Protein AF-A0A835CLE8-F1 (afdb_monomer)

Secondary structure (DSSP, 8-state):
---TTSTT-S----BTEEEEEGGGTEEEEE-GGGTT--EEEE--SPPSS-SSPPP-EEETTEEEETT-EEE-TT-SEEEEEEEEEEETTEEEEEEEEEEPPP--S-----------------------

Foldseek 3Di:
DADPPFPCPPPDADAPGWDADPQRQKIWHAHVVVVRDIAIDGGPDCGDLDNDAAAQAADPVDPAGRRDWDDDVPAQKIWGWHWHHDDPRDTDIHIDIDGHDPPPPDDPDDPPDDDDDDDDDDDDDDDD

Sequence (128 aa):
MVKNVSLDYPLLVPNGTYIYTANGCVRCKCDATNNLILQCEPSKLKPTNWSTCPSMQCNSSSIMYIGNNTTTSGSHNVTVCAYAGYATQTIFTTLVTQPIPPVISGRTHDDAGKDSSMKARGGFGSLW

Mean predicted aligned error: 12.7 Å

Solvent-accessible surface area (backbone atoms only — not comparable to full-atom values): 8080 Å² total; per-residue (Å²): 112,61,38,82,87,18,77,60,50,84,76,79,64,58,76,79,38,71,50,68,40,71,57,38,29,31,33,37,32,15,30,70,94,55,78,59,46,76,47,36,33,72,40,94,51,79,36,80,84,42,98,62,73,56,69,55,57,46,41,98,92,44,99,39,30,42,58,41,71,48,66,53,90,96,51,63,40,34,39,31,24,37,60,22,39,24,53,100,81,42,55,40,52,37,76,45,77,42,72,50,75,79,78,69,86,76,70,92,73,87,81,88,73,85,82,84,89,86,92,85,79,84,88,82,89,76,93,132

Radius of gyration: 23.95 Å; Cα contacts (8 Å, |Δi|>4): 216; chains: 1; bounding box: 42×52×77 Å

Structure (mmCIF, N/CA/C/O backbone):
data_AF-A0A835CLE8-F1
#
_entry.id   AF-A0A835CLE8-F1
#
loop_
_atom_site.group_PDB
_atom_site.id
_atom_site.type_symbol
_atom_site.label_atom_id
_atom_site.label_alt_id
_atom_site.label_comp_id
_atom_site.label_asym_id
_atom_site.label_entity_id
_atom_site.label_seq_id
_atom_site.pdbx_PDB_ins_code
_atom_site.Cartn_x
_atom_site.Cartn_y
_atom_site.Cartn_z
_atom_site.occupancy
_atom_site.B_iso_or_equiv
_atom_site.auth_seq_id
_atom_site.auth_comp_id
_atom_site.auth_asym_id
_atom_site.auth_atom_id
_atom_site.pdbx_PDB_model_num
ATOM 1 N N . MET A 1 1 ? 2.707 -6.061 -1.718 1.00 75.31 1 MET A N 1
ATOM 2 C CA . MET A 1 1 ? 1.466 -6.846 -1.916 1.00 75.31 1 MET A CA 1
ATOM 3 C C . MET A 1 1 ? 0.558 -6.641 -0.714 1.00 75.31 1 MET A C 1
ATOM 5 O O . MET A 1 1 ? 1.080 -6.359 0.361 1.00 75.31 1 MET A O 1
ATOM 9 N N . VAL A 1 2 ? -0.756 -6.803 -0.875 1.00 87.69 2 VAL A N 1
ATOM 10 C CA . VAL A 1 2 ? -1.715 -6.742 0.241 1.00 87.69 2 VAL A CA 1
ATOM 11 C C . VAL A 1 2 ? -1.702 -8.059 1.023 1.00 87.69 2 VAL A C 1
ATOM 13 O O . VAL A 1 2 ? -1.668 -9.135 0.424 1.00 87.69 2 VAL A O 1
ATOM 16 N N . LYS A 1 3 ? -1.681 -7.978 2.358 1.00 90.50 3 LYS A N 1
ATOM 17 C CA . LYS A 1 3 ? -1.684 -9.141 3.257 1.00 90.50 3 LYS A CA 1
ATOM 18 C C . LYS A 1 3 ? -3.026 -9.874 3.185 1.00 90.50 3 LYS A C 1
ATOM 20 O O . LYS A 1 3 ? -4.064 -9.235 3.084 1.00 90.50 3 LYS A O 1
ATOM 25 N N . ASN A 1 4 ? -3.018 -11.197 3.330 1.00 91.88 4 ASN A N 1
ATOM 26 C CA . ASN A 1 4 ? -4.235 -12.024 3.338 1.00 91.88 4 ASN A CA 1
ATOM 27 C C . ASN A 1 4 ? -5.172 -11.771 4.532 1.00 91.88 4 ASN A C 1
ATOM 29 O O . ASN A 1 4 ? -6.359 -12.051 4.449 1.00 91.88 4 ASN A O 1
ATOM 33 N N . VAL A 1 5 ? -4.645 -11.225 5.629 1.00 91.44 5 VAL A N 1
ATOM 34 C CA . VAL A 1 5 ? -5.426 -10.797 6.804 1.00 91.44 5 VAL A CA 1
ATOM 35 C C . VAL A 1 5 ? -6.110 -9.442 6.609 1.00 91.44 5 VAL A C 1
ATOM 37 O O . VAL A 1 5 ? -6.761 -8.939 7.521 1.00 91.44 5 VAL A O 1
ATOM 40 N N . SER A 1 6 ? -5.900 -8.810 5.455 1.00 94.12 6 SER A N 1
ATOM 41 C CA . SER A 1 6 ? -6.507 -7.531 5.134 1.00 94.12 6 SER A CA 1
ATOM 42 C C . SER A 1 6 ? -7.978 -7.687 4.766 1.00 94.12 6 SER A C 1
ATOM 44 O O . SER A 1 6 ? -8.354 -8.643 4.092 1.00 94.12 6 SER A O 1
ATOM 46 N N . LEU A 1 7 ? -8.798 -6.704 5.136 1.00 93.12 7 LEU A N 1
ATOM 47 C CA . LEU A 1 7 ? -10.224 -6.679 4.796 1.00 93.12 7 LEU A CA 1
ATOM 48 C C . LEU A 1 7 ? -10.492 -6.461 3.300 1.00 93.12 7 LEU A C 1
ATOM 50 O O . LEU A 1 7 ? -11.572 -6.785 2.822 1.00 93.12 7 LEU A O 1
ATOM 54 N N . ASP A 1 8 ? -9.519 -5.931 2.562 1.00 93.38 8 ASP A N 1
ATOM 55 C CA . ASP A 1 8 ? -9.566 -5.768 1.106 1.00 93.38 8 ASP A CA 1
ATOM 56 C C . ASP A 1 8 ? -8.745 -6.810 0.340 1.00 93.38 8 ASP A C 1
ATOM 58 O O . ASP A 1 8 ? -8.423 -6.606 -0.830 1.00 93.38 8 ASP A O 1
ATOM 62 N N . TYR A 1 9 ? -8.381 -7.923 0.977 1.00 92.56 9 TYR A N 1
ATOM 63 C CA . TYR A 1 9 ? -7.724 -9.015 0.276 1.00 92.56 9 TYR A CA 1
ATOM 64 C C . TYR A 1 9 ? -8.735 -9.873 -0.513 1.0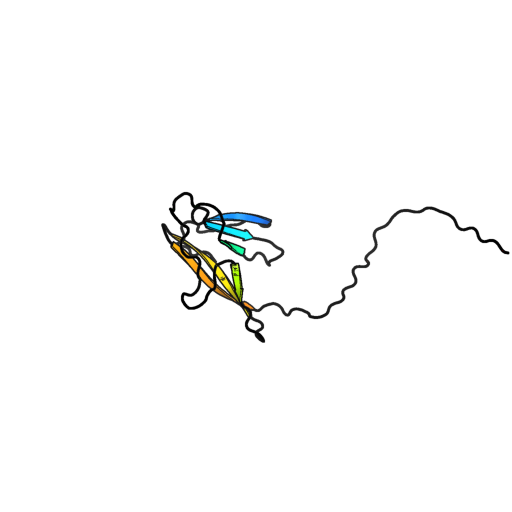0 92.56 9 TYR A C 1
ATOM 66 O O . TYR A 1 9 ? -9.741 -10.290 0.061 1.00 92.56 9 TYR A O 1
ATOM 74 N N . PRO A 1 10 ? -8.445 -10.243 -1.779 1.00 90.56 10 PRO A N 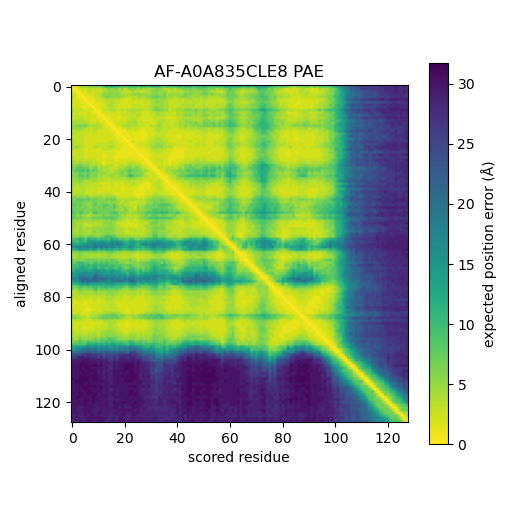1
ATOM 75 C CA . PRO A 1 10 ? -7.348 -9.769 -2.625 1.00 90.56 10 PRO A CA 1
ATOM 76 C C . PRO A 1 10 ? -7.669 -8.415 -3.281 1.00 90.56 10 PRO A C 1
ATOM 78 O O . PRO A 1 10 ? -8.687 -8.261 -3.955 1.00 90.56 10 PRO A O 1
ATOM 81 N N . LEU A 1 11 ? -6.754 -7.450 -3.154 1.00 90.00 11 LEU A N 1
ATOM 82 C CA . LEU A 1 11 ? -6.924 -6.131 -3.761 1.00 90.00 11 LEU A CA 1
ATOM 83 C C . LEU A 1 11 ? -6.541 -6.183 -5.242 1.00 90.00 11 LEU A C 1
ATOM 85 O O . LEU A 1 11 ? -5.357 -6.253 -5.579 1.00 90.00 11 LEU A O 1
ATOM 89 N N . LEU A 1 12 ? -7.540 -6.137 -6.121 1.00 90.38 12 LEU A N 1
ATOM 90 C CA . LEU A 1 12 ? -7.357 -6.159 -7.571 1.00 90.38 12 LEU A CA 1
ATOM 91 C C . LEU A 1 12 ? -7.727 -4.803 -8.170 1.00 90.38 12 LEU A C 1
ATOM 93 O O . LEU A 1 12 ? -8.835 -4.308 -7.973 1.00 90.38 12 LEU A O 1
ATOM 97 N N . VAL A 1 13 ? -6.797 -4.214 -8.923 1.00 90.88 13 VAL A N 1
ATOM 98 C CA . VAL A 1 13 ? -7.003 -2.938 -9.620 1.00 90.88 13 VAL A CA 1
ATOM 99 C C . VAL A 1 13 ? -6.768 -3.149 -11.109 1.00 90.88 13 VAL A C 1
ATOM 101 O O . VAL A 1 13 ? -5.645 -3.487 -11.493 1.00 90.88 13 VAL A O 1
ATOM 104 N N . PRO A 1 14 ? -7.796 -2.967 -11.955 1.00 90.44 14 PRO A N 1
ATOM 105 C CA . PRO A 1 14 ? -7.630 -3.027 -13.399 1.00 90.44 14 PRO A CA 1
ATOM 106 C C . PRO A 1 14 ? -6.606 -2.003 -13.903 1.00 90.44 14 PRO A C 1
ATOM 108 O O . PRO A 1 14 ? -6.491 -0.897 -13.366 1.00 90.44 14 PRO A O 1
ATOM 111 N N . ASN A 1 15 ? -5.889 -2.356 -14.968 1.00 91.19 15 ASN A N 1
ATOM 112 C CA . ASN A 1 15 ? -4.921 -1.468 -15.609 1.00 91.19 15 ASN A CA 1
ATOM 113 C C . ASN A 1 15 ? -5.577 -0.146 -16.054 1.00 91.19 15 ASN A C 1
ATOM 115 O O . ASN A 1 15 ? -6.653 -0.154 -16.650 1.00 91.19 15 ASN A O 1
ATOM 119 N N . GLY A 1 16 ? -4.928 0.980 -15.761 1.00 87.75 16 GLY A N 1
ATOM 120 C CA . GLY A 1 16 ? -5.391 2.328 -16.093 1.00 87.75 16 GLY A CA 1
ATOM 121 C C . GLY A 1 16 ? -6.492 2.860 -15.173 1.00 87.75 16 GLY A C 1
ATOM 122 O O . GLY A 1 16 ? -6.981 3.968 -15.381 1.00 87.75 16 GLY A O 1
ATOM 123 N N . THR A 1 17 ? -6.886 2.102 -14.146 1.00 91.81 17 THR A N 1
ATOM 124 C CA . THR A 1 17 ? -7.933 2.506 -13.198 1.00 91.81 17 THR A CA 1
ATOM 125 C C . THR A 1 17 ? -7.374 2.748 -11.801 1.00 91.81 17 THR A C 1
ATOM 127 O O . THR A 1 17 ? -6.217 2.443 -11.493 1.00 91.81 17 THR A O 1
ATOM 130 N N . TYR A 1 18 ? -8.211 3.332 -10.946 1.00 93.19 18 TYR A N 1
ATOM 131 C CA . TYR A 1 18 ? -7.917 3.524 -9.537 1.00 93.19 18 TYR A CA 1
ATOM 132 C C . TYR A 1 18 ? -9.101 3.088 -8.682 1.00 93.19 18 TYR A C 1
ATOM 134 O O . TYR A 1 18 ? -10.252 3.146 -9.111 1.00 93.19 18 TYR A O 1
AT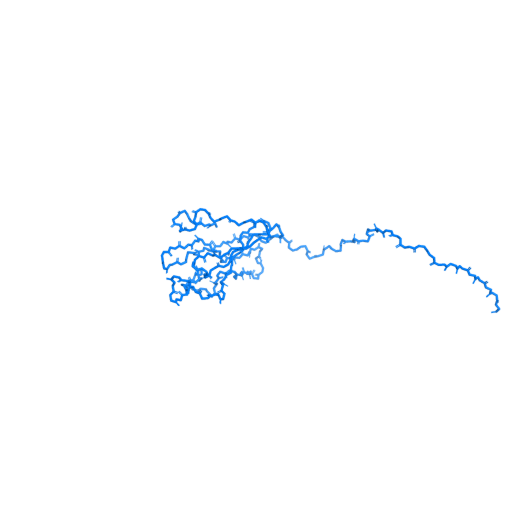OM 142 N N . ILE A 1 19 ? -8.805 2.708 -7.448 1.00 94.62 19 ILE A N 1
ATOM 143 C CA . ILE A 1 19 ? -9.793 2.371 -6.429 1.00 94.62 19 ILE A CA 1
ATOM 144 C C . ILE A 1 19 ? -9.462 3.091 -5.128 1.00 94.62 19 ILE A C 1
ATOM 146 O O . ILE A 1 19 ? -8.308 3.449 -4.872 1.00 94.62 19 ILE A O 1
ATOM 150 N N . TYR A 1 20 ? -10.478 3.262 -4.292 1.00 94.00 20 TYR A N 1
ATOM 151 C CA . TYR A 1 20 ? -10.312 3.707 -2.918 1.00 94.00 20 TYR A CA 1
ATOM 152 C C . TYR A 1 20 ? -10.499 2.522 -1.975 1.00 94.00 20 TYR A C 1
ATOM 154 O O . TYR A 1 20 ? -11.502 1.820 -2.051 1.00 94.00 20 TYR A O 1
ATOM 162 N N . THR A 1 21 ? -9.538 2.318 -1.081 1.00 93.31 21 THR A N 1
ATOM 163 C CA . THR A 1 21 ? -9.574 1.298 -0.027 1.00 93.31 21 THR A CA 1
ATOM 164 C C . THR A 1 21 ? -9.387 1.953 1.347 1.00 93.31 21 THR A C 1
ATOM 166 O O . THR A 1 21 ? -9.300 3.182 1.451 1.00 93.31 21 THR A O 1
ATOM 169 N N . ALA A 1 22 ? -9.373 1.156 2.418 1.00 94.00 22 ALA A N 1
ATOM 170 C CA . ALA A 1 22 ? -9.240 1.613 3.797 1.00 94.00 22 ALA A CA 1
ATOM 171 C C . ALA A 1 22 ? -10.264 2.712 4.133 1.00 94.00 22 ALA A C 1
ATOM 173 O O . ALA A 1 22 ? -9.903 3.816 4.534 1.00 94.00 22 ALA A O 1
ATOM 174 N N . ASN A 1 23 ? -11.550 2.434 3.884 1.00 92.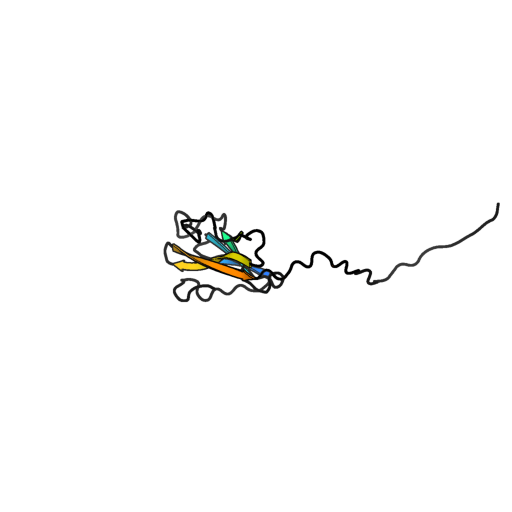69 23 ASN A N 1
ATOM 175 C CA . ASN A 1 23 ? -12.663 3.374 4.093 1.00 92.69 23 ASN A CA 1
ATOM 176 C C . ASN A 1 23 ? -12.502 4.722 3.377 1.00 92.69 23 ASN A C 1
ATOM 178 O O . ASN A 1 23 ? -12.951 5.756 3.869 1.00 92.69 23 ASN A O 1
ATOM 182 N N . GLY A 1 24 ? -11.845 4.708 2.219 1.00 92.94 24 GLY A N 1
ATOM 183 C CA . GLY A 1 24 ? -11.604 5.899 1.424 1.00 92.94 24 GLY A CA 1
ATOM 184 C C . GLY A 1 24 ? -10.267 6.570 1.703 1.00 92.94 24 GLY A C 1
ATOM 185 O O . GLY A 1 24 ? -9.944 7.499 0.982 1.00 92.94 24 GLY A O 1
ATOM 186 N N . CYS A 1 25 ? -9.475 6.123 2.680 1.00 93.50 25 CYS A N 1
ATOM 187 C CA . CYS A 1 25 ? -8.223 6.775 3.074 1.00 93.50 25 CYS A CA 1
ATOM 188 C C . CYS A 1 25 ? -7.045 6.526 2.139 1.00 93.50 25 CYS A C 1
ATOM 190 O O . CYS A 1 25 ? -6.108 7.318 2.129 1.00 93.50 25 CYS A O 1
ATOM 192 N N . VAL A 1 26 ? -7.054 5.442 1.368 1.00 93.81 26 VAL A N 1
ATOM 193 C CA . VAL A 1 26 ? -5.952 5.105 0.460 1.00 93.81 26 VAL A CA 1
ATOM 194 C C . VAL A 1 26 ? -6.504 4.991 -0.947 1.00 93.81 26 VAL A C 1
ATOM 196 O O . VAL A 1 26 ? -7.506 4.315 -1.170 1.00 93.81 26 VAL A O 1
ATOM 199 N N . ARG A 1 27 ? -5.845 5.644 -1.901 1.00 93.94 27 ARG A N 1
ATOM 200 C CA . ARG A 1 27 ? -6.124 5.496 -3.326 1.00 93.94 27 ARG A CA 1
ATOM 201 C C . ARG A 1 27 ? -5.033 4.643 -3.943 1.00 93.94 27 ARG A C 1
ATOM 203 O O . ARG A 1 27 ? -3.864 4.986 -3.826 1.00 93.94 27 ARG A O 1
ATOM 210 N N . CYS A 1 28 ? -5.411 3.566 -4.614 1.00 92.94 28 CYS A N 1
ATOM 211 C CA . CYS A 1 28 ? -4.478 2.702 -5.325 1.00 92.94 28 CYS A CA 1
ATOM 212 C C . CYS A 1 28 ? -4.804 2.695 -6.815 1.00 92.94 28 CYS A C 1
ATOM 214 O O . CYS A 1 28 ? -5.970 2.606 -7.192 1.00 92.94 28 CYS A O 1
ATOM 216 N N . LYS A 1 29 ? -3.776 2.772 -7.657 1.00 92.25 29 LYS A N 1
ATOM 217 C CA . LYS A 1 29 ? -3.859 2.663 -9.113 1.00 92.25 29 LYS A CA 1
ATOM 218 C C . LYS A 1 29 ? -2.903 1.592 -9.618 1.00 92.25 29 LYS A C 1
ATOM 220 O O . LYS A 1 29 ? -1.850 1.363 -9.024 1.00 92.25 29 LYS A O 1
ATOM 225 N N . CYS A 1 30 ? -3.254 0.968 -10.728 1.00 89.31 30 CYS A N 1
ATOM 226 C CA . CYS A 1 30 ? -2.373 0.055 -11.444 1.00 89.31 30 CYS A CA 1
ATOM 227 C C . CYS A 1 30 ? -2.250 0.544 -12.885 1.00 89.31 30 CYS A C 1
ATOM 229 O O . CYS A 1 30 ? -3.262 0.832 -13.518 1.00 89.31 30 CYS A O 1
ATOM 231 N N . ASP A 1 31 ? -1.024 0.675 -13.385 1.00 86.50 31 ASP A N 1
ATOM 232 C CA . ASP A 1 31 ? -0.748 1.208 -14.719 1.00 86.50 31 ASP A CA 1
ATOM 233 C C . ASP A 1 31 ? 0.370 0.396 -15.385 1.00 86.50 31 ASP A C 1
ATOM 235 O O . ASP A 1 31 ? 1.418 0.148 -14.777 1.00 86.50 31 ASP A O 1
ATOM 239 N N . ALA A 1 32 ? 0.159 -0.010 -16.637 1.00 83.75 32 ALA A N 1
ATOM 240 C CA . ALA A 1 32 ? 1.154 -0.708 -17.449 1.00 83.75 32 ALA A CA 1
ATOM 241 C C . ALA A 1 32 ? 2.447 0.103 -17.626 1.00 83.75 32 ALA A C 1
ATOM 243 O O . ALA A 1 32 ? 3.529 -0.477 -17.676 1.00 83.75 32 ALA A O 1
ATOM 244 N N . THR A 1 33 ? 2.357 1.433 -17.618 1.00 83.06 33 THR A N 1
ATOM 245 C CA . THR A 1 33 ? 3.507 2.349 -17.689 1.00 83.06 33 THR A CA 1
ATOM 246 C C . THR A 1 33 ? 4.427 2.223 -16.467 1.00 83.06 33 THR A C 1
ATOM 248 O O . THR A 1 33 ? 5.598 2.580 -16.526 1.00 83.06 33 THR A O 1
ATOM 251 N N . ASN A 1 34 ? 3.919 1.693 -15.348 1.00 75.25 34 ASN A N 1
ATOM 252 C CA . ASN A 1 34 ? 4.669 1.439 -14.114 1.00 75.25 34 ASN A CA 1
ATOM 253 C C . ASN A 1 34 ? 4.828 -0.065 -13.833 1.00 75.25 34 ASN A C 1
ATOM 255 O O . ASN A 1 34 ? 4.732 -0.503 -12.687 1.00 75.25 34 ASN A O 1
ATOM 259 N N . ASN A 1 35 ? 5.065 -0.869 -14.875 1.00 79.31 35 ASN A N 1
ATOM 260 C CA . ASN A 1 35 ? 5.317 -2.313 -14.763 1.00 79.31 35 ASN A CA 1
ATOM 261 C C . ASN A 1 35 ? 4.195 -3.087 -14.046 1.00 79.31 35 ASN A C 1
ATOM 263 O O . ASN A 1 35 ? 4.463 -4.098 -13.400 1.00 79.31 35 ASN A O 1
ATOM 267 N N . LEU A 1 36 ? 2.948 -2.598 -14.114 1.00 82.56 36 LEU A N 1
ATOM 268 C CA . LEU A 1 36 ? 1.797 -3.175 -13.404 1.00 82.56 36 LEU A CA 1
ATOM 269 C C . LEU A 1 36 ? 1.998 -3.254 -11.877 1.00 82.56 36 LEU A C 1
ATOM 271 O O . LEU A 1 36 ? 1.366 -4.058 -11.189 1.00 82.56 36 LEU A O 1
ATOM 275 N N . ILE A 1 37 ? 2.872 -2.407 -11.328 1.00 82.06 37 ILE A N 1
ATOM 276 C CA . ILE A 1 37 ? 3.066 -2.281 -9.887 1.00 82.06 37 ILE A CA 1
ATOM 277 C C . ILE A 1 37 ? 1.946 -1.407 -9.334 1.00 82.06 37 ILE A C 1
ATOM 279 O O . ILE A 1 37 ? 1.722 -0.288 -9.796 1.00 82.06 37 ILE A O 1
ATOM 283 N N . LEU A 1 38 ? 1.272 -1.907 -8.300 1.00 87.25 38 LEU A N 1
ATOM 284 C CA . LEU A 1 38 ? 0.237 -1.163 -7.598 1.00 87.25 38 LEU A CA 1
ATOM 285 C C . LEU A 1 38 ? 0.842 0.074 -6.916 1.00 87.25 38 LEU A C 1
ATOM 287 O O . LEU A 1 38 ? 1.633 -0.044 -5.980 1.00 87.25 38 LEU A O 1
ATOM 291 N N . GLN A 1 39 ? 0.449 1.256 -7.379 1.00 87.94 39 GLN A N 1
ATOM 292 C CA . GLN A 1 39 ? 0.855 2.542 -6.822 1.00 87.94 39 GLN A CA 1
ATOM 293 C C . GLN A 1 39 ? -0.251 3.043 -5.904 1.00 87.94 39 GLN A C 1
ATOM 295 O O . GLN A 1 39 ? -1.364 3.288 -6.365 1.00 87.94 39 GLN A O 1
ATOM 300 N N . CYS A 1 40 ? 0.048 3.207 -4.621 1.00 92.50 40 CYS A N 1
ATOM 301 C CA . CYS A 1 40 ? -0.914 3.715 -3.652 1.00 92.50 40 CYS A CA 1
ATOM 302 C C . CYS A 1 40 ? -0.444 5.043 -3.066 1.00 92.50 40 CYS A C 1
ATOM 304 O O . CYS A 1 40 ? 0.752 5.259 -2.889 1.00 92.50 40 CYS A O 1
ATOM 306 N N . GLU A 1 41 ? -1.399 5.905 -2.739 1.00 92.00 41 GLU A N 1
ATOM 307 C CA . GLU A 1 41 ? -1.195 7.218 -2.132 1.00 92.00 41 GLU A CA 1
ATOM 308 C C . GLU A 1 41 ? -2.289 7.493 -1.081 1.00 92.00 41 GLU A C 1
ATOM 310 O O . GLU A 1 41 ? -3.404 6.964 -1.198 1.00 92.00 41 GLU A O 1
ATOM 315 N N . PRO A 1 42 ? -2.012 8.313 -0.051 1.00 91.56 42 PRO A N 1
ATOM 316 C CA . PRO A 1 42 ? -3.041 8.816 0.843 1.00 91.56 42 PRO A CA 1
ATOM 317 C C . PRO A 1 42 ? -4.091 9.583 0.042 1.00 91.56 42 PRO A C 1
ATOM 319 O O . PRO A 1 42 ? -3.777 10.475 -0.749 1.00 91.56 42 PRO A O 1
ATOM 322 N N . SER A 1 43 ? -5.357 9.256 0.257 1.00 90.56 43 SER A N 1
ATOM 323 C CA . SER A 1 43 ? -6.440 10.051 -0.291 1.00 90.56 43 SER A CA 1
ATOM 324 C C . SER A 1 43 ? -6.619 11.326 0.542 1.00 90.56 43 SER A C 1
ATOM 326 O O . SER A 1 43 ? -6.288 11.389 1.726 1.00 90.56 43 SER A O 1
ATOM 328 N N . LYS A 1 44 ? -7.198 12.351 -0.082 1.00 84.25 44 LYS A N 1
ATOM 329 C CA . LYS A 1 44 ? -7.644 13.574 0.604 1.00 84.25 44 LYS A CA 1
ATOM 330 C C . LYS A 1 44 ? -9.139 13.529 0.942 1.00 84.25 44 LYS A C 1
ATOM 332 O O . LYS A 1 44 ? -9.749 14.570 1.175 1.00 84.25 44 LYS A O 1
ATOM 337 N N . LEU A 1 45 ? -9.748 12.343 0.893 1.00 87.56 45 LEU A N 1
ATOM 338 C CA . LEU A 1 45 ? -11.173 12.158 1.142 1.00 87.56 45 LEU A CA 1
ATOM 339 C C . LEU A 1 45 ? -11.437 12.000 2.637 1.00 87.56 45 LEU A C 1
ATOM 341 O O . LEU A 1 45 ? -10.612 11.474 3.383 1.00 87.56 45 LEU A O 1
ATOM 345 N N . LYS A 1 46 ? -12.623 12.435 3.068 1.00 85.69 46 LYS A N 1
ATOM 346 C CA . LYS A 1 46 ? -13.101 12.135 4.417 1.00 85.69 46 LYS A CA 1
ATOM 347 C C . LYS A 1 46 ? -13.454 10.645 4.494 1.00 85.69 46 LYS A C 1
ATOM 349 O O . LYS A 1 46 ? -14.213 10.185 3.638 1.00 85.69 46 LYS A O 1
ATOM 354 N N . PRO A 1 47 ? -12.923 9.901 5.478 1.00 89.00 47 PRO A N 1
ATOM 355 C CA . PRO A 1 47 ? -13.265 8.499 5.633 1.00 89.00 47 PRO A CA 1
ATOM 356 C C . PRO A 1 47 ? -14.749 8.312 5.948 1.00 89.00 47 PRO A C 1
ATOM 358 O O . PRO A 1 47 ? -15.357 9.132 6.632 1.00 89.00 47 PRO A O 1
ATOM 361 N N . THR A 1 48 ? -15.328 7.217 5.460 1.00 85.25 48 THR A N 1
ATOM 362 C CA . THR A 1 48 ? -16.754 6.907 5.660 1.00 85.25 48 THR A CA 1
ATOM 363 C C . THR A 1 48 ? -17.044 6.202 6.984 1.00 85.25 48 THR A C 1
ATOM 365 O O . THR A 1 48 ? -18.076 6.462 7.589 1.00 85.25 48 THR A O 1
ATOM 368 N N . ASN A 1 49 ? -16.140 5.335 7.455 1.00 84.25 49 ASN A N 1
ATOM 369 C CA . ASN A 1 49 ? -16.312 4.554 8.694 1.00 84.25 49 ASN A CA 1
ATOM 370 C C . ASN A 1 49 ? -15.336 4.941 9.814 1.00 84.25 49 ASN A C 1
ATOM 372 O O . ASN A 1 49 ? -15.366 4.350 10.890 1.00 84.25 49 ASN A O 1
ATOM 376 N N . TRP A 1 50 ? -14.451 5.907 9.569 1.00 87.88 50 TRP A N 1
ATOM 377 C CA . TRP A 1 50 ? -13.482 6.387 10.551 1.00 87.88 50 TRP A CA 1
ATOM 378 C C . TRP A 1 50 ? -13.664 7.878 10.772 1.00 87.88 50 TRP A C 1
ATOM 380 O O . TRP A 1 50 ? -14.001 8.600 9.840 1.00 87.88 50 TRP A O 1
ATOM 390 N N . SER A 1 51 ? -13.381 8.352 11.984 1.00 87.25 51 SER A N 1
ATOM 391 C CA . SER A 1 51 ? -13.334 9.794 12.256 1.00 87.25 51 SER A CA 1
ATOM 392 C C . SER A 1 51 ? -12.159 10.458 11.532 1.00 87.25 51 SER A C 1
ATOM 394 O O . SER A 1 51 ? -12.284 11.571 11.027 1.00 87.25 51 SER A O 1
ATOM 396 N N . THR A 1 52 ? -11.031 9.745 11.442 1.00 90.00 52 THR A N 1
ATOM 397 C CA . THR A 1 52 ? -9.795 10.201 10.794 1.00 90.00 52 THR A CA 1
ATOM 398 C C . THR A 1 52 ? -9.072 9.012 10.167 1.00 90.00 52 THR A C 1
ATOM 400 O O . THR A 1 52 ? -9.166 7.888 10.662 1.00 90.00 52 THR A O 1
ATOM 403 N N . CYS A 1 53 ? -8.325 9.252 9.088 1.00 90.62 53 CYS A N 1
ATOM 404 C CA . CYS A 1 53 ? -7.476 8.226 8.496 1.00 90.62 53 CYS A CA 1
ATOM 405 C C . CYS A 1 53 ? -6.340 7.823 9.455 1.00 90.62 53 CYS A C 1
ATOM 407 O O . CYS A 1 53 ? -5.646 8.707 9.965 1.00 90.62 53 CYS A O 1
ATOM 409 N N . PRO A 1 54 ? -6.126 6.515 9.696 1.00 90.88 54 PRO A N 1
ATOM 410 C CA . PRO A 1 54 ? -4.987 6.016 10.457 1.00 90.88 54 PRO A CA 1
ATOM 411 C C . PRO A 1 54 ? -3.651 6.424 9.832 1.00 90.88 54 PRO A C 1
ATOM 413 O O . PRO A 1 54 ? -3.581 6.765 8.648 1.00 90.88 54 PRO A O 1
ATOM 416 N N . SER A 1 55 ? -2.575 6.331 10.618 1.00 89.31 55 SER A N 1
ATOM 417 C CA . SER A 1 55 ? -1.226 6.586 10.109 1.00 89.31 55 SER A CA 1
ATOM 418 C C . SER A 1 55 ? -0.893 5.656 8.940 1.00 89.31 55 SER A C 1
ATOM 420 O O . SER A 1 55 ? -1.130 4.450 8.992 1.00 89.31 55 SER A O 1
ATOM 422 N N . MET A 1 56 ? -0.317 6.241 7.893 1.00 90.44 56 MET A N 1
ATOM 423 C CA . MET A 1 56 ? 0.161 5.553 6.690 1.00 90.44 56 MET A CA 1
ATOM 424 C C . MET A 1 56 ? 1.691 5.573 6.608 1.00 90.44 56 MET A C 1
ATOM 426 O O . MET A 1 56 ? 2.267 5.551 5.521 1.00 90.44 56 MET A O 1
ATOM 430 N N . GLN A 1 57 ? 2.357 5.681 7.757 1.00 89.88 57 GLN A N 1
ATOM 431 C CA . GLN A 1 57 ? 3.810 5.692 7.857 1.00 89.88 57 GLN A CA 1
ATOM 432 C C . GLN A 1 57 ? 4.361 4.259 7.789 1.00 89.88 57 GLN A C 1
ATOM 434 O O . GLN A 1 57 ? 3.778 3.327 8.342 1.00 89.88 57 GLN A O 1
ATOM 439 N N . CYS A 1 58 ? 5.485 4.069 7.099 1.00 86.19 58 CYS A N 1
ATOM 440 C CA . CYS A 1 58 ? 6.125 2.757 6.952 1.00 86.19 58 CYS A CA 1
ATOM 441 C C . CYS A 1 58 ? 7.133 2.420 8.053 1.00 86.19 58 CYS A C 1
ATOM 443 O O . CYS A 1 58 ? 7.344 1.251 8.362 1.00 86.19 58 CYS A O 1
ATOM 445 N N . ASN A 1 59 ? 7.785 3.427 8.627 1.00 80.44 59 ASN A N 1
ATOM 446 C CA . ASN A 1 59 ? 8.775 3.254 9.682 1.00 80.44 59 ASN A CA 1
ATOM 447 C C . ASN A 1 59 ? 8.633 4.416 10.662 1.00 80.44 59 ASN A C 1
ATOM 449 O O . ASN A 1 59 ? 8.676 5.560 10.225 1.00 80.44 59 ASN A O 1
ATOM 453 N N . SER A 1 60 ? 8.501 4.149 11.961 1.00 67.56 60 SER A N 1
ATOM 454 C CA . SER A 1 60 ? 8.399 5.196 12.988 1.00 67.56 60 SER A CA 1
ATOM 455 C C . SER A 1 60 ? 9.599 6.148 12.990 1.00 67.56 60 SER A C 1
ATOM 457 O O . SER A 1 60 ? 9.457 7.312 13.346 1.00 67.56 60 SER A O 1
ATOM 459 N N . SER A 1 61 ? 10.767 5.666 12.559 1.00 63.56 61 SER A N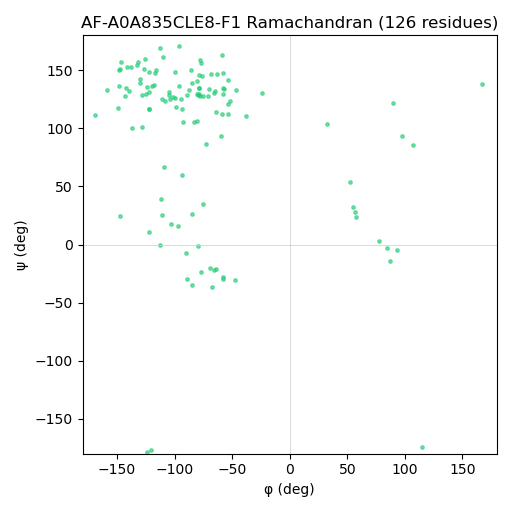 1
ATOM 460 C CA . SER A 1 61 ? 12.030 6.412 12.556 1.00 63.56 61 SER A CA 1
ATOM 461 C C . SER A 1 61 ? 12.278 7.201 11.265 1.00 63.56 61 SER A C 1
ATOM 463 O O . SER A 1 61 ? 13.253 7.940 11.172 1.00 63.56 61 SER A O 1
ATOM 465 N N . SER A 1 62 ? 11.435 7.035 10.242 1.00 64.88 62 SER A N 1
ATOM 466 C CA . SER A 1 62 ? 11.596 7.689 8.939 1.00 64.88 62 SER A CA 1
ATOM 467 C C . SER A 1 62 ? 10.294 8.361 8.524 1.00 64.88 62 SER A C 1
ATOM 469 O O . SER A 1 62 ? 9.222 7.782 8.655 1.00 64.88 62 SER A O 1
ATOM 471 N N . ILE A 1 63 ? 10.372 9.562 7.954 1.00 76.75 63 ILE A N 1
ATOM 472 C CA . ILE A 1 63 ? 9.220 10.369 7.500 1.00 76.75 63 ILE A CA 1
ATOM 473 C C . ILE A 1 63 ? 8.633 9.809 6.177 1.00 76.75 63 ILE A C 1
ATOM 475 O O . ILE A 1 63 ? 8.235 10.544 5.275 1.00 76.75 63 ILE A O 1
ATOM 479 N N . MET A 1 64 ? 8.649 8.482 6.013 1.00 85.94 64 MET A N 1
ATOM 480 C CA . MET A 1 64 ? 8.189 7.784 4.819 1.00 85.94 64 MET A CA 1
ATOM 481 C C . MET A 1 64 ? 6.737 7.359 4.978 1.00 85.94 64 MET A C 1
ATOM 483 O O . MET A 1 64 ? 6.409 6.508 5.808 1.00 85.94 64 MET A O 1
ATOM 487 N N . TYR A 1 65 ? 5.897 7.923 4.121 1.00 88.81 65 TYR A N 1
ATOM 488 C CA . TYR A 1 65 ? 4.481 7.610 4.003 1.00 88.81 65 TYR A CA 1
ATOM 489 C C . TYR A 1 65 ? 4.209 6.872 2.698 1.00 88.81 65 TYR A C 1
ATOM 491 O O . TYR A 1 65 ? 5.024 6.929 1.775 1.00 88.81 65 TYR A O 1
ATOM 499 N N . ILE A 1 66 ? 3.062 6.194 2.620 1.00 89.69 66 ILE A N 1
ATOM 500 C CA . ILE A 1 66 ? 2.587 5.564 1.381 1.00 89.69 66 ILE A CA 1
ATOM 501 C C . ILE A 1 66 ? 2.715 6.557 0.213 1.00 89.69 66 ILE A C 1
ATOM 503 O O . ILE A 1 66 ? 2.341 7.721 0.342 1.00 89.69 66 ILE A O 1
ATOM 507 N N . GLY A 1 67 ? 3.259 6.097 -0.913 1.00 78.56 67 GLY A N 1
ATOM 508 C CA . GLY A 1 67 ? 3.459 6.914 -2.116 1.00 78.56 67 GLY A CA 1
ATOM 509 C C . GLY A 1 67 ? 4.778 7.692 -2.153 1.00 78.56 67 GLY A C 1
ATOM 510 O O . GLY A 1 67 ? 5.191 8.112 -3.231 1.00 78.56 67 GLY A O 1
ATOM 511 N N . ASN A 1 68 ? 5.491 7.819 -1.028 1.00 82.62 68 ASN A N 1
ATOM 512 C CA . ASN A 1 68 ? 6.847 8.366 -1.028 1.00 82.62 68 ASN A CA 1
ATOM 513 C C . ASN A 1 68 ? 7.876 7.278 -1.347 1.00 82.62 68 ASN A C 1
ATOM 515 O O . ASN A 1 68 ? 7.832 6.157 -0.823 1.00 82.62 68 ASN A O 1
ATOM 519 N N . ASN A 1 69 ? 8.856 7.662 -2.158 1.00 75.06 69 ASN A N 1
ATOM 520 C CA . ASN A 1 69 ? 10.047 6.886 -2.437 1.00 75.06 69 ASN A CA 1
ATOM 521 C C . ASN A 1 69 ? 11.288 7.626 -1.926 1.00 75.06 69 ASN A C 1
ATOM 523 O O . ASN A 1 69 ? 11.328 8.852 -1.836 1.00 75.06 69 ASN A O 1
ATOM 527 N N . THR A 1 70 ? 12.303 6.866 -1.547 1.00 73.38 70 THR A N 1
ATOM 528 C CA . THR A 1 70 ? 13.619 7.398 -1.211 1.00 73.38 70 THR A CA 1
ATOM 529 C C . THR A 1 70 ? 14.665 6.648 -2.008 1.00 73.38 70 THR A C 1
ATOM 531 O O . THR A 1 70 ? 14.712 5.415 -2.025 1.00 73.38 70 THR A O 1
ATOM 534 N N . THR A 1 71 ? 15.512 7.422 -2.674 1.00 66.69 71 THR A N 1
ATOM 535 C CA . THR A 1 71 ? 16.708 6.931 -3.348 1.00 66.69 71 THR A CA 1
ATOM 536 C C . THR A 1 71 ? 17.899 7.402 -2.536 1.00 66.69 71 THR A C 1
ATOM 538 O O . THR A 1 71 ? 18.052 8.600 -2.297 1.00 66.69 71 THR A O 1
ATOM 541 N N . THR A 1 72 ? 18.744 6.482 -2.085 1.00 66.19 72 THR A N 1
ATOM 542 C CA . THR A 1 72 ? 20.006 6.867 -1.449 1.00 66.19 72 THR A CA 1
ATOM 543 C C . THR A 1 72 ? 20.991 7.260 -2.546 1.00 66.19 72 THR A C 1
ATOM 545 O O . THR A 1 72 ? 21.183 6.501 -3.498 1.00 66.19 72 THR A O 1
ATOM 548 N N . SER A 1 73 ? 21.604 8.441 -2.442 1.00 58.66 73 SER A N 1
ATOM 549 C CA . SER A 1 73 ? 22.606 8.925 -3.399 1.00 58.66 73 SER A CA 1
ATOM 550 C C . SER A 1 73 ? 23.705 7.877 -3.617 1.00 58.66 73 SER A C 1
ATOM 552 O O . SER A 1 73 ? 24.319 7.423 -2.656 1.00 58.66 73 SER A O 1
ATOM 554 N N . GLY A 1 74 ? 23.928 7.470 -4.870 1.00 63.16 74 GLY A N 1
ATOM 555 C CA . GLY A 1 74 ? 24.899 6.426 -5.234 1.00 63.16 74 GLY A CA 1
ATOM 556 C C . GLY A 1 74 ? 24.388 4.982 -5.132 1.00 63.16 74 GLY A C 1
ATOM 557 O O . GLY A 1 74 ? 25.112 4.061 -5.497 1.00 63.16 74 GLY A O 1
ATOM 558 N N . SER A 1 75 ? 23.149 4.761 -4.682 1.00 66.31 75 SER A N 1
ATOM 559 C CA . SER A 1 75 ? 22.508 3.443 -4.719 1.00 66.31 75 SER A CA 1
ATOM 560 C C . SER A 1 75 ? 21.628 3.293 -5.962 1.00 66.31 75 SER A C 1
ATOM 562 O O . SER A 1 75 ? 20.852 4.183 -6.306 1.00 66.31 75 SER A O 1
ATOM 564 N N . HIS A 1 76 ? 21.707 2.133 -6.614 1.00 75.81 76 HIS A N 1
ATOM 565 C CA . HIS A 1 76 ? 20.785 1.727 -7.682 1.00 75.81 76 HIS A CA 1
ATOM 566 C C . HIS A 1 76 ? 19.510 1.087 -7.121 1.00 75.81 76 HIS A C 1
ATOM 568 O O . HIS A 1 76 ? 18.881 0.277 -7.794 1.00 75.81 76 HIS A O 1
ATOM 574 N N . ASN A 1 77 ? 19.122 1.437 -5.893 1.00 81.94 77 ASN A N 1
ATOM 575 C CA . ASN A 1 77 ? 17.939 0.905 -5.235 1.00 81.94 77 ASN A CA 1
ATOM 576 C C . ASN A 1 77 ? 17.029 2.053 -4.809 1.00 81.94 77 ASN A C 1
ATOM 578 O O . ASN A 1 77 ? 17.473 3.036 -4.218 1.00 81.94 77 ASN A O 1
ATOM 582 N N . VAL A 1 78 ? 15.739 1.891 -5.069 1.00 81.19 78 VAL A N 1
ATOM 583 C CA . VAL A 1 78 ? 14.690 2.749 -4.541 1.00 81.19 78 VAL A CA 1
ATOM 584 C C . VAL A 1 78 ? 13.972 1.994 -3.436 1.00 81.19 78 VAL A C 1
ATOM 586 O O . VAL A 1 78 ? 13.594 0.833 -3.596 1.00 81.19 78 VAL A O 1
ATOM 589 N N . THR A 1 79 ? 13.795 2.642 -2.293 1.00 84.31 79 THR A N 1
ATOM 590 C CA . THR A 1 79 ? 12.948 2.116 -1.226 1.00 84.31 79 THR A CA 1
ATOM 591 C C . THR A 1 79 ? 11.618 2.845 -1.270 1.00 84.31 79 THR A C 1
ATOM 593 O O . THR A 1 79 ? 11.566 4.073 -1.281 1.00 84.31 79 THR A O 1
ATOM 596 N N . VAL A 1 80 ? 10.530 2.084 -1.333 1.00 84.94 80 VAL A N 1
ATOM 597 C CA . VAL A 1 80 ? 9.166 2.597 -1.456 1.00 84.94 80 VAL A CA 1
ATOM 598 C C . VAL A 1 80 ? 8.356 2.145 -0.255 1.00 84.94 80 VAL A C 1
ATOM 600 O O . VAL A 1 80 ? 8.417 0.985 0.155 1.00 84.94 80 VAL A O 1
ATOM 603 N N . CYS A 1 81 ? 7.569 3.065 0.294 1.00 89.62 81 CYS A N 1
ATOM 604 C CA . CYS A 1 81 ? 6.548 2.718 1.264 1.00 89.62 81 CYS A CA 1
ATOM 605 C C . CYS A 1 81 ? 5.283 2.253 0.534 1.00 89.62 81 CYS A C 1
ATOM 607 O O . CYS A 1 81 ? 4.557 3.059 -0.052 1.00 89.62 81 CYS A O 1
ATOM 609 N N . ALA A 1 82 ? 5.033 0.945 0.545 1.00 89.12 82 ALA A N 1
ATOM 610 C CA . ALA A 1 82 ? 3.906 0.336 -0.143 1.00 89.12 82 ALA A CA 1
ATOM 611 C C . ALA A 1 82 ? 2.747 0.041 0.814 1.00 89.12 82 ALA A C 1
ATOM 613 O O . ALA A 1 82 ? 2.930 -0.306 1.985 1.00 89.12 82 ALA A O 1
ATOM 614 N N . TYR A 1 83 ? 1.534 0.123 0.277 1.00 92.88 83 TYR A N 1
ATOM 615 C CA . TYR A 1 83 ? 0.331 -0.323 0.961 1.00 92.88 83 TYR A CA 1
ATOM 616 C C . TYR A 1 83 ? 0.307 -1.854 1.075 1.00 92.88 83 TYR A C 1
ATOM 618 O O . TYR A 1 83 ? 0.572 -2.570 0.103 1.00 92.88 83 TYR A O 1
ATOM 626 N N . ALA A 1 84 ? -0.020 -2.355 2.265 1.00 93.25 84 ALA A N 1
ATOM 627 C CA . ALA A 1 84 ? -0.064 -3.780 2.580 1.00 93.25 84 ALA A CA 1
ATOM 628 C C . ALA A 1 84 ? -1.440 -4.245 3.087 1.00 93.25 84 ALA A C 1
ATOM 630 O O . ALA A 1 84 ? -1.552 -5.379 3.555 1.00 93.25 84 ALA A O 1
ATOM 631 N N . GLY A 1 85 ? -2.475 -3.407 2.986 1.00 94.31 85 GLY A N 1
ATOM 632 C CA . GLY A 1 85 ? -3.835 -3.719 3.429 1.00 94.31 85 GLY A CA 1
ATOM 633 C C . GLY A 1 85 ? -4.325 -2.846 4.581 1.00 94.31 85 GLY A C 1
ATOM 634 O O . GLY A 1 85 ? -3.649 -1.913 5.011 1.00 94.31 85 GLY A O 1
ATOM 635 N N . TYR A 1 86 ? -5.504 -3.152 5.109 1.00 94.62 86 TYR A N 1
ATOM 636 C CA . TYR A 1 86 ? -6.062 -2.540 6.303 1.00 94.62 86 TYR A CA 1
ATOM 637 C C . TYR A 1 86 ? -6.917 -3.524 7.114 1.00 94.62 86 TYR A C 1
ATOM 639 O O . TYR A 1 86 ? -7.452 -4.507 6.604 1.00 94.62 86 TYR A O 1
ATOM 647 N N . ALA A 1 87 ? -7.053 -3.214 8.397 1.00 93.00 87 ALA A N 1
ATOM 648 C CA . ALA A 1 87 ? -7.996 -3.817 9.328 1.00 93.00 87 ALA A CA 1
ATOM 649 C C . ALA A 1 87 ? -8.931 -2.731 9.887 1.00 93.00 87 ALA A C 1
ATOM 651 O O . ALA A 1 87 ? -8.840 -1.565 9.508 1.00 93.00 87 ALA A O 1
ATOM 652 N N . THR A 1 88 ? -9.815 -3.091 10.814 1.00 89.50 88 THR A N 1
ATOM 653 C CA . THR A 1 88 ? -10.911 -2.246 11.326 1.00 89.50 88 THR A CA 1
ATOM 654 C C . THR A 1 88 ? -10.543 -0.813 11.718 1.00 89.50 88 THR A C 1
ATOM 656 O O . THR A 1 88 ? -11.394 0.049 11.562 1.00 89.50 88 THR A O 1
ATOM 659 N N . GLN A 1 89 ? -9.321 -0.516 12.173 1.00 88.50 89 GLN A N 1
ATOM 660 C CA . GLN A 1 89 ? -8.866 0.858 12.463 1.00 88.50 89 GLN A CA 1
ATOM 661 C C . GLN A 1 89 ? -7.363 1.047 12.189 1.00 88.50 89 GLN A C 1
ATOM 663 O O . GLN A 1 89 ? -6.696 1.886 12.792 1.00 88.50 89 GLN A O 1
ATOM 668 N N . THR A 1 90 ? -6.782 0.235 11.306 1.00 91.75 90 THR A N 1
ATOM 669 C CA . THR A 1 90 ? -5.328 0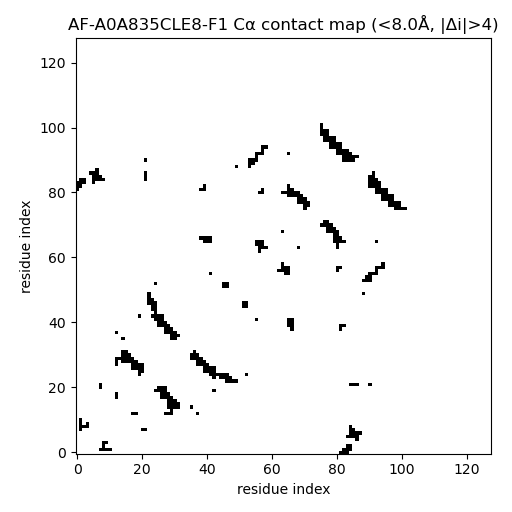.210 11.094 1.00 91.75 90 THR A CA 1
ATOM 670 C C . THR A 1 90 ? -5.015 0.016 9.627 1.00 91.75 90 THR A C 1
ATOM 672 O O . THR A 1 90 ? -5.597 -0.852 8.985 1.00 91.75 90 THR A O 1
ATOM 675 N N . ILE A 1 91 ? -4.076 0.801 9.106 1.00 93.88 91 ILE A N 1
ATOM 676 C CA . ILE A 1 91 ? -3.536 0.628 7.760 1.00 93.88 91 ILE A CA 1
ATOM 677 C C . ILE A 1 91 ? -2.198 -0.096 7.881 1.00 93.88 91 ILE A C 1
ATOM 679 O O . ILE A 1 91 ? -1.315 0.322 8.626 1.00 93.88 91 ILE A O 1
ATOM 683 N N . PHE A 1 92 ? -2.058 -1.196 7.153 1.00 93.25 92 PHE A N 1
ATOM 684 C CA . PHE A 1 92 ? -0.812 -1.929 7.050 1.00 93.25 92 PHE A CA 1
ATOM 685 C C . PHE A 1 92 ? 0.038 -1.348 5.929 1.00 93.25 92 PHE A C 1
ATOM 687 O O . PHE A 1 92 ? -0.411 -1.150 4.799 1.00 93.25 92 PHE A O 1
ATOM 694 N N . THR A 1 93 ? 1.305 -1.140 6.242 1.00 92.31 93 THR A N 1
ATOM 695 C CA . THR A 1 93 ? 2.316 -0.630 5.325 1.00 92.31 93 THR A CA 1
ATOM 696 C C . THR A 1 93 ? 3.507 -1.583 5.293 1.00 92.31 93 THR A C 1
ATOM 698 O O . THR A 1 93 ? 3.683 -2.426 6.178 1.00 92.31 93 THR A O 1
ATOM 701 N N . THR A 1 94 ? 4.307 -1.513 4.234 1.00 88.62 94 THR A N 1
ATOM 702 C CA . THR A 1 94 ? 5.525 -2.315 4.099 1.00 88.62 94 THR A CA 1
ATOM 703 C C . THR A 1 94 ? 6.574 -1.546 3.307 1.00 88.62 94 THR A C 1
ATOM 705 O O . THR A 1 94 ? 6.252 -0.916 2.299 1.00 88.62 94 THR A O 1
ATOM 708 N N . LEU A 1 95 ? 7.828 -1.573 3.764 1.00 88.38 95 LEU A N 1
ATOM 709 C CA . LEU A 1 95 ? 8.938 -1.069 2.963 1.00 88.38 95 LEU A CA 1
ATOM 710 C C . LEU A 1 95 ? 9.308 -2.112 1.919 1.00 88.38 95 LEU A C 1
ATOM 712 O O . LEU A 1 95 ? 9.549 -3.274 2.244 1.00 88.38 95 LEU A O 1
ATOM 716 N N . VAL A 1 96 ? 9.393 -1.669 0.674 1.00 84.12 96 VAL A N 1
ATOM 717 C CA . VAL A 1 96 ? 9.840 -2.492 -0.441 1.00 84.12 96 VAL A CA 1
ATOM 718 C C . VAL A 1 96 ? 11.036 -1.806 -1.071 1.00 84.12 96 VAL A C 1
ATOM 720 O O . VAL A 1 96 ? 10.916 -0.700 -1.592 1.00 84.12 96 VAL A O 1
ATOM 723 N N . THR A 1 97 ? 12.192 -2.458 -1.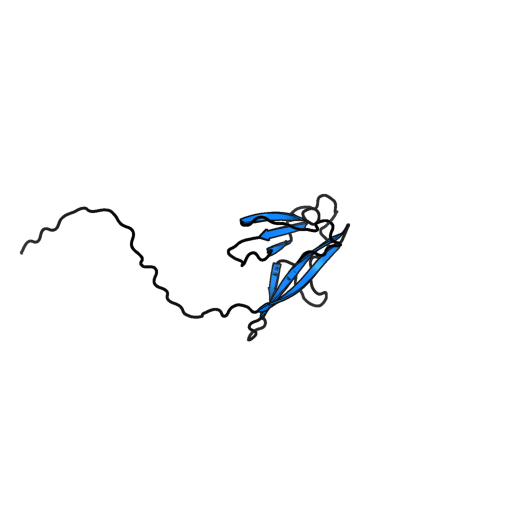021 1.00 85.06 97 THR A N 1
ATOM 724 C CA . THR A 1 97 ? 13.388 -2.011 -1.733 1.00 85.06 97 THR A CA 1
ATOM 725 C C . THR A 1 97 ? 13.443 -2.725 -3.074 1.00 85.06 97 THR A C 1
ATOM 727 O O . THR A 1 97 ? 13.372 -3.952 -3.128 1.00 85.06 97 THR A O 1
ATOM 730 N N . GLN A 1 98 ? 13.535 -1.960 -4.156 1.00 77.94 98 GLN A N 1
ATOM 731 C CA . GLN A 1 98 ? 13.605 -2.479 -5.517 1.00 77.94 98 GLN A CA 1
ATOM 732 C C . GLN A 1 98 ? 14.771 -1.827 -6.255 1.00 77.94 98 GLN A C 1
ATOM 734 O O . GLN A 1 98 ? 15.025 -0.637 -6.052 1.00 77.94 98 GLN A O 1
ATOM 739 N N . PRO A 1 99 ? 15.485 -2.569 -7.112 1.00 75.69 99 PRO A N 1
ATOM 740 C CA . PRO A 1 99 ? 16.484 -1.970 -7.975 1.00 75.69 99 PRO A CA 1
ATOM 741 C C . PRO A 1 99 ? 15.800 -1.015 -8.954 1.00 75.69 99 PRO A C 1
ATOM 743 O O . PRO A 1 99 ? 14.793 -1.357 -9.577 1.00 75.69 99 PRO A O 1
ATOM 746 N N . ILE A 1 100 ? 16.342 0.191 -9.089 1.00 70.00 100 ILE A N 1
ATOM 747 C CA . ILE A 1 100 ? 15.938 1.103 -10.158 1.00 70.00 100 ILE A CA 1
ATOM 748 C C . ILE A 1 100 ? 16.595 0.563 -11.431 1.00 70.00 100 ILE A C 1
ATOM 750 O O . ILE A 1 100 ? 17.812 0.340 -11.414 1.00 70.00 100 ILE A O 1
ATOM 754 N N . PRO A 1 101 ? 15.853 0.337 -12.533 1.00 59.53 101 PRO A N 1
ATOM 755 C CA . PRO A 1 101 ? 16.505 0.074 -13.807 1.00 59.53 101 PRO A CA 1
ATOM 756 C C . PRO A 1 101 ? 17.492 1.217 -14.076 1.00 59.53 101 PRO A C 1
ATOM 758 O O . PRO A 1 101 ? 17.194 2.363 -13.718 1.00 59.53 101 PRO A O 1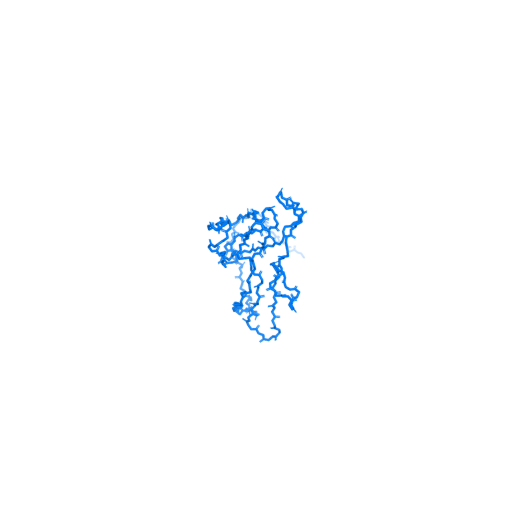
ATOM 761 N N . PRO A 1 102 ? 18.679 0.935 -14.641 1.00 54.09 102 PRO A N 1
ATOM 762 C CA . PRO A 1 102 ? 19.652 1.978 -14.906 1.00 54.09 102 PRO A CA 1
ATOM 763 C C . PRO A 1 102 ? 18.960 3.069 -15.716 1.00 54.09 102 PRO A C 1
ATOM 765 O O . PRO A 1 102 ? 18.433 2.802 -16.799 1.00 54.09 102 PRO A O 1
ATOM 768 N N . VAL A 1 103 ? 18.935 4.294 -15.181 1.00 50.47 103 VAL A N 1
ATOM 769 C CA . VAL A 1 103 ? 18.620 5.447 -16.014 1.00 50.47 103 VAL A CA 1
ATOM 770 C C . VAL A 1 103 ? 19.690 5.431 -17.090 1.00 50.47 103 VAL A C 1
ATOM 772 O O . VAL A 1 103 ? 20.883 5.556 -16.805 1.00 50.47 103 VAL A O 1
ATOM 775 N N . ILE A 1 104 ? 19.299 5.164 -18.330 1.00 43.50 104 ILE A N 1
ATOM 776 C CA . ILE A 1 104 ? 20.216 5.379 -19.433 1.00 43.50 104 ILE A CA 1
ATOM 777 C C . ILE A 1 104 ? 20.288 6.898 -19.558 1.00 43.50 104 ILE A C 1
ATOM 779 O O . ILE A 1 104 ? 19.496 7.508 -20.271 1.00 43.50 104 ILE A O 1
ATOM 783 N N . SER A 1 105 ? 21.183 7.530 -18.795 1.00 48.44 105 SER A N 1
ATOM 784 C CA . SER A 1 105 ? 21.651 8.874 -19.114 1.00 48.44 105 SER A CA 1
ATOM 785 C C . SER A 1 105 ? 22.290 8.783 -20.496 1.00 48.44 105 SER A C 1
ATOM 787 O O . SER A 1 105 ? 23.445 8.390 -20.627 1.00 48.44 105 SER A O 1
ATOM 789 N N . GLY A 1 106 ? 21.490 9.068 -21.525 1.00 45.59 106 GLY A N 1
ATOM 790 C CA . GLY A 1 106 ? 21.894 9.073 -22.927 1.00 45.59 106 GLY A CA 1
ATOM 791 C C . GLY A 1 106 ? 21.359 7.900 -23.748 1.00 45.59 106 GLY A C 1
ATOM 792 O O . GLY A 1 106 ? 22.077 6.936 -23.993 1.00 45.59 106 GLY A O 1
ATOM 793 N N . ARG A 1 107 ? 20.139 8.034 -24.276 1.00 37.75 107 ARG A N 1
ATOM 794 C CA . ARG A 1 107 ? 19.873 7.704 -25.684 1.00 37.75 107 ARG A CA 1
ATOM 795 C C . ARG A 1 107 ? 18.992 8.793 -26.275 1.00 37.75 107 ARG A C 1
ATOM 797 O O . ARG A 1 107 ? 17.782 8.800 -26.087 1.00 37.75 107 ARG A O 1
ATOM 804 N N . THR A 1 108 ? 19.625 9.698 -27.010 1.00 43.69 108 THR A N 1
ATOM 805 C CA . THR A 1 108 ? 19.135 10.059 -28.340 1.00 43.69 108 THR A CA 1
ATOM 806 C C . THR A 1 108 ? 18.620 8.774 -28.992 1.00 43.69 108 THR A C 1
ATOM 808 O O . THR A 1 108 ? 19.392 7.844 -29.221 1.00 43.69 108 THR A O 1
ATOM 811 N N . HIS A 1 109 ? 17.311 8.668 -29.172 1.00 39.66 109 HIS A N 1
ATOM 812 C CA . HIS A 1 109 ? 16.736 7.734 -30.120 1.00 39.66 109 HIS A CA 1
ATOM 813 C C . HIS A 1 109 ? 15.786 8.564 -30.966 1.00 39.66 109 HIS A C 1
ATOM 815 O O . HIS A 1 109 ? 14.734 9.009 -30.515 1.00 39.66 109 HIS A O 1
ATOM 821 N N . ASP A 1 110 ? 16.284 8.885 -32.150 1.00 47.03 110 ASP A N 1
ATOM 822 C CA . ASP A 1 110 ? 15.587 9.539 -33.234 1.00 47.03 110 ASP A CA 1
ATOM 823 C C . ASP A 1 110 ? 14.301 8.773 -33.578 1.00 47.03 110 ASP A C 1
ATOM 825 O O . ASP A 1 110 ? 14.358 7.676 -34.128 1.00 47.03 110 ASP A O 1
ATOM 829 N N . ASP A 1 111 ? 13.143 9.373 -33.308 1.00 43.97 111 ASP A N 1
ATOM 830 C CA . ASP A 1 111 ? 11.865 9.010 -33.929 1.00 43.97 111 ASP A CA 1
ATOM 831 C C . ASP A 1 111 ? 11.447 10.137 -34.887 1.00 43.97 111 ASP A C 1
ATOM 833 O O . ASP A 1 111 ? 10.466 10.851 -34.692 1.00 43.97 111 ASP A O 1
ATOM 837 N N . ALA A 1 112 ? 12.227 10.313 -35.958 1.00 40.94 112 ALA A N 1
ATOM 838 C CA . ALA A 1 112 ? 11.787 10.994 -37.176 1.00 40.94 112 ALA A CA 1
ATOM 839 C C . ALA A 1 112 ? 11.262 9.945 -38.177 1.00 40.94 112 ALA A C 1
ATOM 841 O O . ALA A 1 112 ? 11.790 9.766 -39.275 1.00 40.94 112 ALA A O 1
ATOM 842 N N . GLY A 1 113 ? 10.234 9.199 -37.764 1.00 36.78 113 GLY A N 1
ATOM 843 C CA . GLY A 1 113 ? 9.500 8.250 -38.596 1.00 36.78 113 GLY A CA 1
ATOM 844 C C . GLY A 1 113 ? 8.275 8.903 -39.238 1.00 36.78 113 GLY A C 1
ATOM 845 O O . GLY A 1 113 ? 7.282 9.154 -38.568 1.00 36.78 113 GLY A O 1
ATOM 846 N N . LYS A 1 114 ? 8.385 9.176 -40.543 1.00 48.00 114 LYS A N 1
ATOM 847 C CA . LYS A 1 114 ? 7.341 9.553 -41.518 1.00 48.00 114 LYS A CA 1
ATOM 848 C C . LYS A 1 114 ? 5.899 9.109 -41.192 1.00 48.00 114 LYS A C 1
ATOM 850 O O . LYS A 1 114 ? 5.633 7.912 -41.142 1.00 48.00 114 LYS A O 1
ATOM 855 N N . ASP A 1 115 ? 4.966 10.061 -41.271 1.00 40.84 115 ASP A N 1
ATOM 856 C CA . ASP A 1 115 ? 3.660 9.868 -41.917 1.00 40.84 115 ASP A CA 1
ATOM 857 C C . ASP A 1 115 ? 3.297 11.107 -42.764 1.00 40.84 115 ASP A C 1
ATOM 859 O O . ASP A 1 115 ? 3.833 12.198 -42.575 1.00 40.84 115 ASP A O 1
ATOM 863 N N . SER A 1 116 ? 2.494 10.879 -43.795 1.00 41.12 116 SER A N 1
ATOM 864 C CA . SER A 1 116 ? 2.434 11.601 -45.064 1.00 41.12 116 SER A CA 1
ATOM 865 C C . SER A 1 116 ? 1.360 12.695 -45.141 1.00 41.12 116 SER A C 1
ATOM 867 O O . SER A 1 116 ? 0.406 12.715 -44.375 1.00 41.12 116 SER A O 1
ATOM 869 N N . SER A 1 117 ? 1.446 13.480 -46.229 1.00 36.41 117 SER A N 1
ATOM 870 C CA . SER A 1 117 ? 0.407 14.357 -46.814 1.00 36.41 117 SER A CA 1
ATOM 871 C C . SER A 1 117 ? 0.396 15.793 -46.254 1.00 36.41 117 SER A C 1
ATOM 873 O O . SER A 1 117 ? 0.267 15.999 -45.061 1.00 36.41 117 SER A O 1
ATOM 875 N N . MET A 1 118 ? 0.549 16.867 -47.040 1.00 44.84 118 MET A N 1
ATOM 876 C CA . MET A 1 118 ? -0.135 17.164 -48.303 1.00 44.84 118 MET A CA 1
ATOM 877 C C . MET A 1 118 ? 0.741 17.969 -49.285 1.00 44.84 118 MET A C 1
ATOM 879 O O . MET A 1 118 ? 1.592 18.771 -48.912 1.00 44.84 118 MET A O 1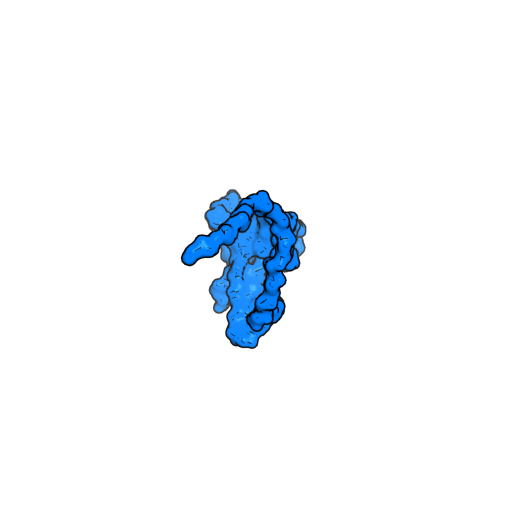
ATOM 883 N N . LYS A 1 119 ? 0.483 17.751 -50.576 1.00 44.47 119 LYS A N 1
ATOM 884 C CA . LYS A 1 119 ? 1.114 18.374 -51.744 1.00 44.47 119 LYS A CA 1
ATOM 885 C C . LYS A 1 119 ? 0.389 19.662 -52.161 1.00 44.47 119 LYS A C 1
ATOM 887 O O . LYS A 1 119 ? -0.808 19.595 -52.406 1.00 44.47 119 LYS A O 1
ATOM 892 N N . ALA A 1 120 ? 1.122 20.772 -52.321 1.00 35.06 120 ALA A N 1
ATOM 893 C CA . ALA A 1 120 ? 0.824 21.987 -53.121 1.00 35.06 120 ALA A CA 1
ATOM 894 C C . ALA A 1 120 ? 1.830 23.082 -52.691 1.00 35.06 120 ALA A C 1
ATOM 896 O O . ALA A 1 120 ? 2.072 23.201 -51.502 1.00 35.06 120 ALA A O 1
ATOM 897 N N . ARG A 1 121 ? 2.481 23.934 -53.489 1.00 36.22 121 ARG A N 1
ATOM 898 C CA . ARG A 1 121 ? 2.449 24.387 -54.892 1.00 36.22 121 ARG A CA 1
ATOM 899 C C . ARG A 1 121 ? 3.854 24.975 -55.148 1.00 36.22 121 ARG A C 1
ATOM 901 O O . ARG A 1 121 ? 4.382 25.653 -54.282 1.00 36.22 121 ARG A O 1
ATOM 908 N N . GLY A 1 122 ? 4.519 24.645 -56.252 1.00 34.47 122 GLY A N 1
ATOM 909 C CA . GLY A 1 122 ? 4.662 25.600 -57.358 1.00 34.47 122 GLY A CA 1
ATOM 910 C C . GLY A 1 122 ? 6.005 26.338 -57.311 1.00 34.47 122 GLY A C 1
ATOM 911 O O . GLY A 1 122 ? 6.128 27.353 -56.639 1.00 34.47 122 GLY A O 1
ATOM 912 N N . GLY A 1 123 ? 7.005 25.822 -58.026 1.00 36.56 123 GLY A N 1
ATOM 913 C CA . GLY A 1 123 ? 8.203 26.588 -58.357 1.00 36.56 123 GLY A CA 1
ATOM 914 C C . GLY A 1 123 ? 7.930 27.527 -59.528 1.00 36.56 123 GLY A C 1
ATOM 915 O O . GLY A 1 123 ? 7.197 27.152 -60.434 1.00 36.56 123 GLY A O 1
ATOM 916 N N . PHE A 1 124 ? 8.555 28.700 -59.515 1.00 42.75 124 PHE A N 1
ATOM 917 C CA . PHE A 1 124 ? 8.920 29.458 -60.710 1.00 42.75 124 PHE A CA 1
ATOM 918 C C . PHE A 1 124 ? 10.194 30.243 -60.389 1.00 42.75 124 PHE A C 1
ATOM 920 O O . PHE A 1 124 ? 10.210 31.063 -59.475 1.00 42.75 124 PHE A O 1
ATOM 927 N N . GLY A 1 125 ? 11.271 29.947 -61.118 1.00 36.38 125 GLY A N 1
ATOM 928 C CA . GLY A 1 125 ? 12.430 30.826 -61.206 1.00 36.38 125 GLY A CA 1
ATOM 929 C C . GLY A 1 125 ? 12.156 31.989 -62.159 1.00 36.38 125 GLY A C 1
ATOM 930 O O . GLY A 1 125 ? 11.277 31.896 -63.011 1.00 36.38 125 GLY A O 1
ATOM 931 N N . SER A 1 126 ? 12.923 33.065 -62.009 1.00 39.78 126 SER A N 1
ATOM 932 C CA . SER A 1 126 ? 13.265 34.090 -63.013 1.00 39.78 126 SER A CA 1
ATOM 933 C C . SER A 1 126 ? 14.377 34.928 -62.365 1.00 39.78 126 SER A C 1
ATOM 935 O O . SER A 1 126 ? 14.195 35.397 -61.248 1.00 39.78 126 SER A O 1
ATOM 937 N N . LEU A 1 127 ? 15.621 34.868 -62.857 1.00 36.06 127 LEU A N 1
ATOM 938 C CA . LEU A 1 127 ? 16.215 35.914 -63.707 1.00 36.06 127 LEU A CA 1
ATOM 939 C C . LEU A 1 127 ? 15.695 37.314 -63.352 1.00 36.06 127 LEU A C 1
ATOM 941 O O . LEU A 1 127 ? 14.554 37.603 -63.692 1.00 36.06 127 LEU A O 1
ATOM 945 N N . TRP A 1 128 ? 16.504 38.113 -62.652 1.00 41.34 128 TRP A N 1
ATOM 946 C CA . TRP A 1 128 ? 17.048 39.428 -63.037 1.00 41.34 128 TRP A CA 1
ATOM 947 C C . TRP A 1 128 ? 18.097 39.835 -61.996 1.00 41.34 128 TRP A C 1
ATOM 949 O O . TRP A 1 128 ? 17.854 39.588 -60.794 1.00 41.34 128 TRP A O 1
#

Organism: NCBI:txid362788

pLDDT: mean 76.44, std 19.7, range [34.47, 94.62]